Protein AF-A0A944H2A8-F1 (afdb_monomer_lite)

Radius of gyration: 13.63 Å; chains: 1; bounding box: 27×35×30 Å

Foldseek 3Di:
DWDKDWDWADDPDQKIKIWIDTPDPVDIDIDIDGVVVVVVVVVVVVVVVPD

pLDDT: mean 77.19, std 12.88, range [47.97, 90.62]

Secondary structure (DSSP, 8-state):
-PPPEEEEEEETTTEEEEEEESS-TTS-EEEEEEHHHHHHHHHHHHHTT--

Sequence (51 aa):
MQILHLDLKAVAGNYVELRYFTDNYNQYERRTLPLSEITDLSKSAQRNQTM

Structure (mmCIF, N/CA/C/O backbone):
data_AF-A0A944H2A8-F1
#
_entry.id   AF-A0A944H2A8-F1
#
loop_
_atom_site.group_PDB
_atom_site.id
_atom_site.type_symbol
_atom_site.label_atom_id
_atom_site.label_alt_id
_atom_site.label_comp_id
_atom_site.label_asym_id
_atom_site.label_entity_id
_atom_site.label_seq_id
_atom_site.pdbx_PDB_ins_code
_atom_site.Cartn_x
_atom_site.Cartn_y
_atom_site.Cartn_z
_atom_site.occupancy
_atom_site.B_iso_or_equiv
_atom_site.auth_seq_id
_atom_site.auth_comp_id
_atom_site.auth_asym_id
_atom_site.auth_atom_id
_atom_site.pdbx_PDB_model_num
ATOM 1 N N . MET A 1 1 ? -14.512 -1.038 18.726 1.00 67.69 1 MET A N 1
ATOM 2 C CA . MET A 1 1 ? -13.576 -0.147 18.009 1.00 67.69 1 MET A CA 1
ATOM 3 C C . MET A 1 1 ? -13.011 -0.946 16.855 1.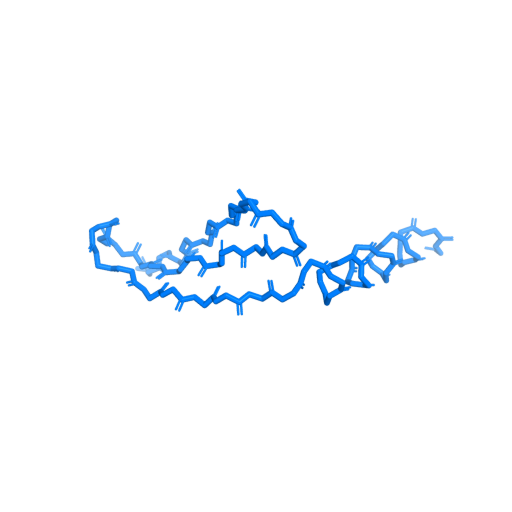00 67.69 1 MET A C 1
ATOM 5 O O . MET A 1 1 ? -12.536 -2.040 17.115 1.00 67.69 1 MET A O 1
ATOM 9 N N . GLN A 1 2 ? -13.142 -0.459 15.624 1.00 73.31 2 GLN A N 1
ATOM 10 C CA . GLN A 1 2 ? -12.692 -1.169 14.428 1.00 73.31 2 GLN A CA 1
ATOM 11 C C . GLN A 1 2 ? -11.301 -0.656 14.046 1.00 73.31 2 GLN A C 1
ATOM 13 O O . GLN A 1 2 ? -11.110 0.556 13.941 1.00 73.31 2 GLN A O 1
ATOM 18 N N . ILE A 1 3 ? -10.324 -1.554 13.922 1.00 81.88 3 ILE A N 1
ATOM 19 C CA . ILE A 1 3 ? -8.945 -1.193 13.573 1.00 81.88 3 ILE A CA 1
ATOM 20 C C . ILE A 1 3 ? -8.821 -1.288 12.057 1.00 81.88 3 ILE A C 1
ATOM 22 O O . ILE A 1 3 ? -9.138 -2.319 11.479 1.00 81.88 3 ILE A O 1
ATOM 26 N N . LEU A 1 4 ? -8.386 -0.208 11.407 1.00 85.38 4 LEU A N 1
ATOM 27 C CA . LEU A 1 4 ? -8.064 -0.231 9.983 1.00 85.38 4 LEU A CA 1
ATOM 28 C C . LEU A 1 4 ? -6.610 -0.668 9.816 1.00 85.38 4 LEU A C 1
ATOM 30 O O . LEU A 1 4 ? -5.690 0.032 10.241 1.00 85.38 4 LEU A O 1
ATOM 34 N N . HIS A 1 5 ? -6.409 -1.809 9.175 1.00 87.06 5 HIS A N 1
ATOM 35 C CA . HIS A 1 5 ? -5.096 -2.310 8.812 1.00 87.06 5 HIS A CA 1
ATOM 36 C C . HIS A 1 5 ? -4.750 -1.867 7.394 1.00 87.06 5 HIS A C 1
ATOM 38 O O . HIS A 1 5 ? -5.542 -2.031 6.468 1.00 87.06 5 HIS A O 1
ATOM 44 N N . LEU A 1 6 ? -3.551 -1.309 7.241 1.00 87.94 6 LEU A N 1
ATOM 45 C CA . LEU A 1 6 ? -2.982 -0.871 5.971 1.00 87.94 6 LEU A CA 1
ATOM 46 C C . LEU A 1 6 ? -1.720 -1.696 5.719 1.00 87.94 6 LEU A C 1
ATOM 48 O O . LEU A 1 6 ? -0.782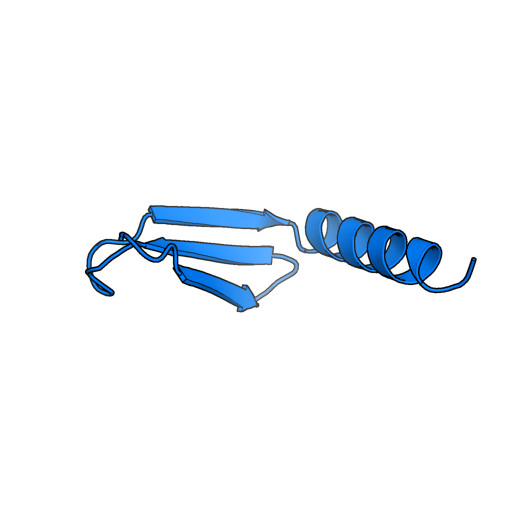 -1.643 6.514 1.00 87.94 6 LEU A O 1
ATOM 52 N N . ASP A 1 7 ? -1.704 -2.453 4.628 1.00 86.44 7 ASP A N 1
ATOM 53 C CA . ASP A 1 7 ? -0.545 -3.221 4.172 1.00 86.44 7 ASP A CA 1
ATOM 54 C C . ASP A 1 7 ? -0.073 -2.671 2.823 1.00 86.44 7 ASP A C 1
ATOM 56 O O . ASP A 1 7 ? -0.862 -2.473 1.897 1.00 86.44 7 ASP A O 1
ATOM 60 N N . LEU A 1 8 ? 1.223 -2.388 2.732 1.00 86.44 8 LEU A N 1
ATOM 61 C CA . LEU A 1 8 ? 1.875 -1.827 1.556 1.00 86.44 8 LEU A CA 1
ATOM 62 C C . LEU A 1 8 ? 2.924 -2.815 1.078 1.00 86.44 8 LEU A C 1
ATOM 64 O O . LEU A 1 8 ? 3.959 -3.008 1.717 1.00 86.44 8 LEU A O 1
ATOM 68 N N . LYS A 1 9 ? 2.673 -3.404 -0.088 1.00 86.44 9 LYS A N 1
ATOM 69 C CA . LYS A 1 9 ? 3.571 -4.384 -0.682 1.00 86.44 9 LYS A CA 1
ATOM 70 C C . LYS A 1 9 ? 4.136 -3.867 -1.995 1.00 86.44 9 LYS A C 1
ATOM 72 O O . LYS A 1 9 ? 3.393 -3.581 -2.932 1.00 86.44 9 LYS A O 1
ATOM 77 N N . ALA A 1 10 ? 5.462 -3.803 -2.084 1.00 83.69 10 ALA A N 1
ATOM 78 C CA . ALA A 1 10 ? 6.129 -3.615 -3.364 1.00 83.69 10 ALA A CA 1
ATOM 79 C C . ALA A 1 10 ? 5.855 -4.834 -4.256 1.00 83.69 10 ALA A C 1
ATOM 81 O O . ALA A 1 10 ? 6.126 -5.976 -3.874 1.00 83.69 10 ALA A O 1
ATOM 82 N N . VAL A 1 11 ? 5.284 -4.589 -5.431 1.00 83.31 11 VAL A N 1
ATOM 83 C CA . VAL A 1 11 ? 5.078 -5.600 -6.472 1.00 83.31 11 VAL A CA 1
ATOM 84 C C . VAL A 1 11 ? 6.081 -5.353 -7.596 1.00 83.31 11 VAL A C 1
ATOM 86 O O . VAL A 1 11 ? 6.669 -4.279 -7.685 1.00 83.31 11 VAL A O 1
ATOM 89 N N . ALA A 1 12 ? 6.342 -6.365 -8.425 1.00 78.94 12 ALA A N 1
ATOM 90 C CA . ALA A 1 12 ? 7.338 -6.254 -9.489 1.00 78.94 12 ALA A CA 1
ATOM 91 C C . ALA A 1 12 ? 7.066 -5.035 -10.401 1.00 78.94 12 ALA A C 1
ATOM 93 O O . ALA A 1 12 ? 5.936 -4.820 -10.839 1.00 78.94 12 ALA A O 1
ATOM 94 N N . GLY A 1 13 ? 8.114 -4.257 -10.696 1.00 78.88 13 GLY A N 1
ATOM 95 C CA . GLY A 1 13 ? 8.039 -3.006 -11.461 1.00 78.88 13 GLY A CA 1
ATOM 96 C C . GLY A 1 13 ? 8.057 -1.749 -10.581 1.00 78.88 13 GLY A C 1
ATOM 97 O O . GLY A 1 13 ? 8.526 -1.776 -9.449 1.00 78.88 13 GLY A O 1
ATOM 98 N N . ASN A 1 14 ? 7.542 -0.637 -11.117 1.00 84.75 14 ASN A N 1
ATOM 99 C CA . ASN A 1 14 ? 7.417 0.649 -10.414 1.00 84.75 14 ASN A CA 1
ATOM 100 C C . ASN A 1 14 ? 6.023 0.813 -9.794 1.00 84.75 14 ASN A C 1
ATOM 102 O O . ASN A 1 14 ? 5.428 1.886 -9.881 1.00 84.75 14 ASN A O 1
ATOM 106 N N . TYR A 1 15 ? 5.480 -0.254 -9.211 1.00 85.06 15 TYR A N 1
ATOM 107 C CA . TYR A 1 15 ? 4.138 -0.262 -8.639 1.00 85.06 15 TYR A CA 1
ATOM 108 C C . TYR A 1 15 ? 4.141 -0.867 -7.241 1.00 85.06 15 TYR A C 1
ATOM 110 O O . TYR A 1 15 ? 4.968 -1.704 -6.883 1.00 85.06 15 TYR A O 1
ATOM 118 N N . VAL A 1 16 ? 3.173 -0.435 -6.450 1.00 87.44 16 VAL A N 1
ATOM 119 C CA . VAL A 1 16 ? 2.934 -0.897 -5.088 1.00 87.44 16 VAL A CA 1
ATOM 120 C C . VAL A 1 16 ? 1.464 -1.244 -4.943 1.00 87.44 16 VAL A C 1
ATOM 122 O O . VAL A 1 16 ? 0.592 -0.604 -5.533 1.00 87.44 16 VAL A O 1
ATOM 125 N N . GLU A 1 17 ? 1.188 -2.286 -4.177 1.00 90.62 17 GLU A N 1
ATOM 126 C CA . GLU A 1 17 ? -0.165 -2.705 -3.857 1.00 90.62 17 GLU A CA 1
ATOM 127 C C . GLU A 1 17 ? -0.481 -2.272 -2.426 1.00 90.62 17 GLU A C 1
ATOM 129 O O . GLU A 1 17 ? 0.166 -2.718 -1.477 1.00 90.62 17 GLU A O 1
ATOM 134 N N . LEU A 1 18 ? -1.462 -1.382 -2.289 1.00 89.19 18 LEU A N 1
ATOM 135 C CA . LEU A 1 18 ? -2.051 -1.000 -1.014 1.00 89.19 18 LEU A CA 1
ATOM 136 C C . LEU A 1 18 ? -3.250 -1.907 -0.752 1.00 89.19 18 LEU A C 1
ATOM 138 O O . LEU A 1 18 ? -4.190 -1.944 -1.550 1.00 89.19 18 LEU A O 1
ATOM 142 N N . ARG A 1 19 ? -3.228 -2.609 0.374 1.00 90.19 19 ARG A N 1
ATOM 143 C CA . ARG A 1 19 ? -4.336 -3.427 0.858 1.00 90.19 19 ARG A CA 1
ATOM 144 C C . ARG A 1 19 ? -4.865 -2.819 2.138 1.00 90.19 19 ARG A C 1
ATOM 146 O O . ARG A 1 19 ? -4.083 -2.488 3.028 1.00 90.19 19 ARG A O 1
ATOM 153 N N . TYR A 1 20 ? -6.179 -2.690 2.233 1.00 88.88 20 TYR A N 1
ATOM 154 C CA . TYR A 1 20 ? -6.823 -2.243 3.459 1.00 88.88 20 TYR A CA 1
ATOM 155 C C . TYR A 1 20 ? -7.967 -3.163 3.843 1.00 88.88 20 TYR A C 1
ATOM 157 O O . TYR A 1 20 ? -8.727 -3.640 2.998 1.00 88.88 20 TYR A O 1
ATOM 165 N N . PHE A 1 21 ? -8.047 -3.435 5.138 1.00 89.81 21 PHE A N 1
ATOM 166 C CA . PHE A 1 21 ? -9.047 -4.301 5.740 1.00 89.81 21 PHE A CA 1
ATOM 167 C C . PHE A 1 21 ? -9.237 -3.911 7.198 1.00 89.81 21 PHE A C 1
ATOM 169 O O . PHE A 1 21 ? -8.393 -3.247 7.798 1.00 89.81 21 PHE A O 1
ATOM 176 N N . THR A 1 22 ? -10.365 -4.314 7.761 1.00 87.69 22 THR A N 1
ATOM 177 C CA . THR A 1 22 ? -10.668 -4.061 9.163 1.00 87.69 22 THR A CA 1
ATOM 178 C C . THR A 1 22 ? -10.387 -5.304 9.993 1.00 87.69 22 THR A C 1
ATOM 180 O O . THR A 1 22 ? -9.274 -5.505 10.454 1.00 87.69 22 THR A O 1
ATOM 183 N N . ASP A 1 23 ? -11.356 -6.205 10.106 1.00 82.69 23 ASP A N 1
ATOM 184 C CA . ASP A 1 23 ? -11.282 -7.321 11.053 1.00 82.69 23 ASP A CA 1
ATOM 185 C C . ASP A 1 23 ? -10.991 -8.667 10.364 1.00 82.69 23 ASP A C 1
ATOM 187 O O . ASP A 1 23 ? -10.686 -9.663 11.019 1.00 82.69 23 ASP A O 1
ATOM 191 N N . ASN A 1 24 ? -11.066 -8.710 9.029 1.00 81.31 24 ASN A N 1
ATOM 192 C CA . ASN A 1 24 ? -10.890 -9.925 8.240 1.00 81.31 24 ASN A CA 1
ATOM 193 C C . ASN A 1 24 ? -9.781 -9.767 7.193 1.00 81.31 24 ASN A C 1
ATOM 195 O O . ASN A 1 24 ? -9.980 -9.177 6.136 1.00 81.31 24 ASN A O 1
ATOM 199 N N . TYR A 1 25 ? -8.637 -10.396 7.453 1.00 77.44 25 TYR A N 1
ATOM 200 C CA . TYR A 1 25 ? -7.469 -10.411 6.564 1.00 77.44 25 TYR A CA 1
ATOM 201 C C . TYR A 1 25 ? -7.742 -11.018 5.176 1.00 77.44 25 TYR A C 1
ATOM 203 O O . TYR A 1 25 ? -7.007 -10.739 4.231 1.00 77.44 25 TYR A O 1
ATOM 211 N N . A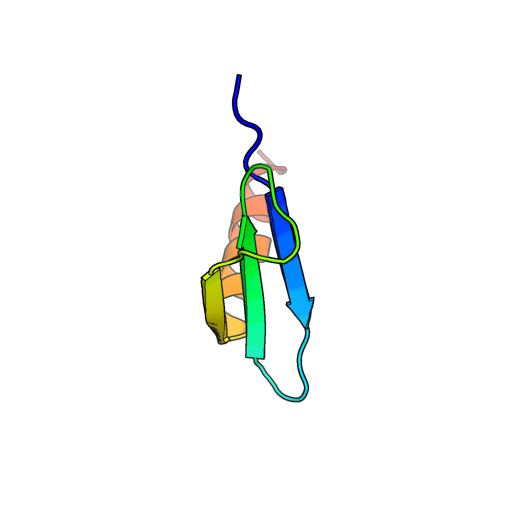SN A 1 26 ? -8.788 -11.838 5.031 1.00 83.69 26 ASN A N 1
ATOM 212 C CA . ASN A 1 26 ? -9.175 -12.430 3.748 1.00 83.69 26 ASN A CA 1
ATOM 213 C C . ASN A 1 26 ? -10.137 -11.537 2.948 1.00 83.69 26 ASN A C 1
ATOM 215 O O . ASN A 1 26 ? -10.322 -11.762 1.753 1.00 83.69 26 ASN A O 1
ATOM 219 N N . GLN A 1 27 ? -10.751 -10.538 3.589 1.00 85.31 27 GLN A N 1
ATOM 220 C CA . GLN A 1 27 ? -11.641 -9.564 2.960 1.00 85.31 27 GLN A CA 1
ATOM 221 C C . GLN A 1 27 ? -10.972 -8.197 2.987 1.00 85.31 27 GLN A C 1
ATOM 223 O O . GLN A 1 27 ? -11.188 -7.384 3.883 1.00 85.31 27 GLN A O 1
ATOM 228 N N . TYR A 1 28 ? -10.138 -7.974 1.980 1.00 87.38 28 TYR A N 1
ATOM 229 C CA . TYR A 1 28 ? -9.447 -6.715 1.775 1.00 87.38 28 TYR A CA 1
ATOM 230 C C . TYR A 1 28 ? -9.811 -6.127 0.422 1.00 87.38 28 TYR A C 1
ATOM 232 O O . TYR A 1 28 ? -10.030 -6.839 -0.564 1.00 87.38 28 TYR A O 1
ATOM 240 N N . GLU A 1 29 ? -9.806 -4.807 0.370 1.00 87.50 29 GLU A N 1
ATOM 241 C CA . GLU A 1 29 ? -9.766 -4.084 -0.888 1.00 87.50 29 GLU A CA 1
ATOM 242 C C . GLU A 1 29 ? -8.308 -3.824 -1.258 1.00 87.50 29 GLU A C 1
ATOM 244 O O . GLU A 1 29 ? -7.445 -3.634 -0.394 1.00 87.50 29 GLU A O 1
ATOM 249 N N . ARG A 1 30 ? -8.018 -3.866 -2.561 1.00 89.94 30 ARG A N 1
ATOM 250 C CA . ARG A 1 30 ? -6.673 -3.642 -3.090 1.00 89.94 30 ARG A CA 1
ATOM 251 C C . ARG A 1 30 ? -6.677 -2.483 -4.067 1.00 89.94 30 ARG A C 1
ATOM 253 O O . ARG A 1 30 ? -7.554 -2.390 -4.925 1.00 89.94 30 ARG A O 1
ATOM 260 N N . ARG A 1 31 ? -5.648 -1.649 -3.982 1.00 89.50 31 ARG A N 1
ATOM 261 C CA . ARG A 1 31 ? -5.385 -0.576 -4.934 1.00 89.50 31 ARG A CA 1
ATOM 262 C C . ARG A 1 31 ? -3.941 -0.654 -5.398 1.00 89.50 31 ARG A C 1
ATOM 264 O O . ARG A 1 31 ? -3.025 -0.700 -4.582 1.00 89.50 31 ARG A O 1
ATOM 271 N N . THR A 1 32 ? -3.741 -0.644 -6.709 1.00 87.62 32 THR A N 1
ATOM 272 C CA . THR A 1 32 ? -2.408 -0.514 -7.299 1.00 8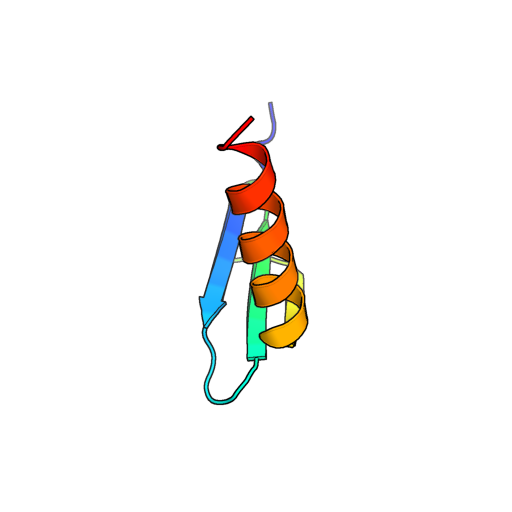7.62 32 THR A CA 1
ATOM 273 C C . THR A 1 32 ? -2.086 0.964 -7.445 1.00 87.62 32 THR A C 1
ATOM 275 O O . THR A 1 32 ? -2.874 1.721 -8.012 1.00 87.62 32 THR A O 1
ATOM 278 N N . LEU A 1 33 ? -0.939 1.370 -6.916 1.00 85.50 33 LEU A N 1
ATOM 279 C CA . LEU A 1 33 ? -0.431 2.732 -6.999 1.00 85.50 33 LEU A CA 1
ATOM 280 C C . LEU A 1 33 ? 0.921 2.718 -7.723 1.00 85.50 33 LEU A C 1
ATOM 282 O O . LEU A 1 33 ? 1.697 1.772 -7.553 1.00 85.50 33 LEU A O 1
ATOM 286 N N . PRO A 1 34 ? 1.240 3.740 -8.527 1.00 86.25 34 PRO A N 1
ATOM 287 C CA . PRO A 1 34 ? 2.595 3.943 -9.015 1.00 86.25 34 PRO A CA 1
ATOM 288 C C . PRO A 1 34 ? 3.535 4.234 -7.839 1.00 86.25 34 PRO A C 1
ATOM 290 O O . PRO A 1 34 ? 3.229 5.041 -6.963 1.00 86.25 34 PRO A O 1
ATOM 293 N N . LEU A 1 35 ? 4.718 3.623 -7.835 1.00 81.12 35 LEU A N 1
ATOM 294 C CA . LEU A 1 35 ? 5.748 3.849 -6.817 1.00 81.12 35 LEU A CA 1
ATOM 295 C C . LEU A 1 35 ? 6.168 5.329 -6.750 1.00 81.12 35 LEU A C 1
ATOM 297 O O . LEU A 1 35 ? 6.529 5.819 -5.680 1.00 81.12 35 LEU A O 1
ATOM 301 N N . SER A 1 36 ? 6.081 6.055 -7.869 1.00 80.94 36 SER A N 1
ATOM 302 C CA . SER A 1 36 ? 6.336 7.498 -7.929 1.00 80.94 36 SER A CA 1
ATOM 303 C C . SER A 1 36 ? 5.415 8.297 -7.004 1.00 80.94 36 SER A C 1
ATOM 305 O O . SER A 1 36 ? 5.898 9.179 -6.303 1.00 80.94 36 SER A O 1
ATOM 307 N N . GLU A 1 37 ? 4.129 7.938 -6.917 1.00 73.88 37 GLU A N 1
ATOM 308 C CA . GLU A 1 37 ? 3.164 8.642 -6.058 1.00 73.88 37 GLU A CA 1
ATOM 309 C C . GLU A 1 37 ? 3.460 8.442 -4.565 1.00 73.88 37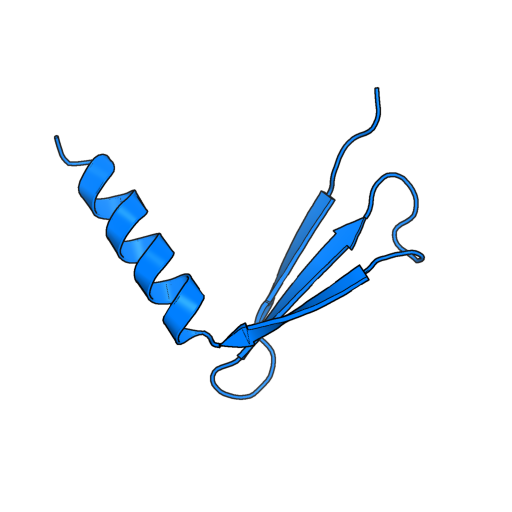 GLU A C 1
ATOM 311 O O . GLU A 1 37 ? 3.267 9.353 -3.762 1.00 73.88 37 GLU A O 1
ATOM 316 N N . ILE A 1 38 ? 3.992 7.276 -4.179 1.00 71.25 38 ILE A N 1
ATOM 317 C CA . ILE A 1 38 ? 4.404 7.024 -2.788 1.00 71.25 38 ILE A CA 1
ATOM 318 C C . ILE A 1 38 ? 5.747 7.689 -2.471 1.00 71.25 38 ILE A C 1
ATOM 320 O O . ILE A 1 38 ? 5.930 8.236 -1.384 1.00 71.25 38 ILE A O 1
ATOM 324 N N . THR A 1 39 ? 6.684 7.679 -3.420 1.00 68.69 39 THR A N 1
ATOM 325 C CA . THR A 1 39 ? 8.020 8.268 -3.233 1.00 68.69 39 THR A CA 1
ATOM 326 C C . THR A 1 39 ? 7.941 9.777 -2.997 1.00 68.69 39 THR A C 1
ATOM 328 O O . THR A 1 39 ? 8.684 10.323 -2.176 1.00 68.69 39 THR A O 1
ATOM 331 N N . ASP A 1 40 ? 7.013 10.455 -3.673 1.00 64.06 40 ASP A N 1
ATOM 332 C CA . ASP A 1 40 ? 6.762 11.879 -3.456 1.00 64.06 40 ASP A CA 1
ATOM 333 C C . ASP A 1 40 ? 6.180 12.148 -2.059 1.00 64.06 40 ASP A C 1
ATOM 335 O O . ASP A 1 40 ? 6.574 13.115 -1.394 1.00 64.06 40 ASP A O 1
ATOM 339 N N . LEU A 1 41 ? 5.347 11.235 -1.545 1.00 62.16 41 LEU A N 1
ATOM 340 C CA . LEU A 1 41 ? 4.838 11.296 -0.175 1.00 62.16 41 LEU A CA 1
ATOM 341 C C . LEU A 1 41 ? 5.966 11.153 0.861 1.00 62.16 41 LEU A C 1
ATOM 343 O O . LEU A 1 41 ? 6.034 11.952 1.795 1.00 62.16 41 LEU A O 1
ATOM 347 N N . SER A 1 42 ? 6.898 10.209 0.679 1.00 59.91 42 SER A N 1
ATOM 348 C CA . SER A 1 42 ? 8.047 10.035 1.585 1.00 59.91 42 SER A CA 1
ATOM 349 C C . SER A 1 42 ? 8.940 11.278 1.640 1.00 59.91 42 SER A C 1
ATOM 351 O O . SER A 1 42 ? 9.354 11.695 2.722 1.00 59.91 42 SER A O 1
ATOM 353 N N . LYS A 1 43 ? 9.184 11.929 0.495 1.00 60.03 43 LYS A N 1
ATOM 354 C CA . LYS A 1 43 ? 9.960 13.181 0.446 1.00 60.03 43 LYS A CA 1
ATOM 355 C C . LYS A 1 43 ? 9.268 14.326 1.189 1.00 60.03 43 LYS A C 1
ATOM 357 O O . LYS A 1 43 ? 9.944 15.108 1.857 1.00 60.03 43 LYS A O 1
ATOM 362 N N . SER A 1 44 ? 7.940 14.426 1.094 1.00 57.88 44 SER A N 1
ATOM 363 C CA . SER A 1 44 ? 7.170 15.438 1.833 1.00 57.88 44 SER A CA 1
ATOM 364 C C . SER A 1 44 ? 7.169 15.188 3.346 1.00 57.88 44 SER A C 1
ATOM 366 O O . SER A 1 44 ? 7.401 16.116 4.120 1.00 57.88 44 SER A O 1
ATOM 368 N N . ALA A 1 45 ? 7.014 13.930 3.772 1.00 57.56 45 ALA A N 1
ATOM 369 C CA . ALA A 1 45 ? 7.039 13.549 5.182 1.00 57.56 45 ALA A CA 1
ATOM 370 C C . ALA A 1 45 ? 8.409 13.820 5.825 1.00 57.56 45 ALA A C 1
ATOM 372 O O . ALA A 1 45 ? 8.478 14.303 6.952 1.00 57.56 45 ALA A O 1
ATOM 373 N N . GLN A 1 46 ? 9.497 13.586 5.088 1.00 56.81 46 GLN A N 1
ATOM 374 C CA . GLN A 1 46 ? 10.853 13.825 5.578 1.00 56.81 46 GLN A CA 1
ATOM 375 C C . GLN A 1 46 ? 11.210 15.318 5.649 1.00 56.81 46 GLN A C 1
ATOM 377 O O . GLN A 1 46 ? 11.891 15.743 6.581 1.00 56.81 46 GLN A O 1
ATOM 382 N N . ARG A 1 47 ? 10.690 16.144 4.729 1.00 54.69 47 ARG A N 1
ATOM 383 C CA . ARG A 1 47 ? 10.834 17.610 4.807 1.00 54.69 47 ARG A CA 1
ATOM 384 C C . ARG A 1 47 ? 10.175 18.207 6.051 1.00 54.69 47 ARG A C 1
ATOM 386 O O . ARG A 1 47 ? 10.737 19.125 6.636 1.00 54.69 47 ARG A O 1
ATOM 393 N N . ASN A 1 48 ? 9.043 17.662 6.489 1.00 52.56 48 ASN A N 1
ATOM 394 C CA . ASN A 1 48 ? 8.339 18.150 7.680 1.00 52.56 48 ASN A CA 1
ATOM 395 C C . ASN A 1 48 ? 8.967 17.698 9.011 1.00 52.56 48 ASN A C 1
ATOM 397 O O . ASN A 1 48 ? 8.541 18.166 10.059 1.00 52.56 48 ASN A O 1
ATOM 401 N N . GLN A 1 49 ? 9.972 16.816 8.995 1.00 51.19 49 GLN A N 1
ATOM 402 C CA . GLN A 1 49 ? 10.732 16.429 10.193 1.00 51.19 49 GLN A CA 1
ATOM 403 C C . GLN A 1 49 ? 11.994 17.278 10.415 1.00 51.19 49 GLN A C 1
ATOM 405 O O . GLN A 1 49 ? 12.706 17.053 11.389 1.00 51.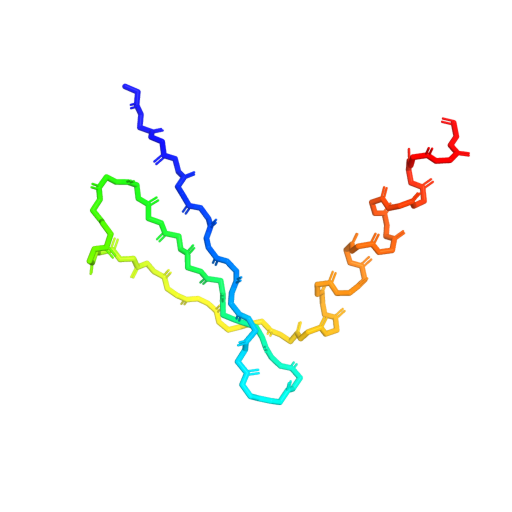19 49 GLN A O 1
ATOM 410 N N . THR A 1 50 ? 12.299 18.226 9.518 1.00 51.00 50 THR A N 1
ATOM 411 C CA . THR A 1 50 ? 13.518 19.059 9.593 1.00 51.00 50 THR A CA 1
ATOM 412 C C . THR A 1 50 ? 13.233 20.545 9.870 1.00 51.00 50 THR A C 1
ATOM 414 O O . THR A 1 50 ? 14.097 21.380 9.608 1.00 51.00 50 THR A O 1
ATOM 417 N N . MET A 1 51 ? 12.040 20.889 10.371 1.00 47.97 51 MET A N 1
ATOM 418 C CA . MET A 1 51 ? 11.706 22.239 10.854 1.00 47.97 51 MET A CA 1
ATOM 419 C C . MET A 1 51 ? 11.421 22.234 12.349 1.00 47.97 51 MET A C 1
ATOM 421 O O . MET A 1 51 ? 10.701 21.314 12.796 1.00 47.97 51 MET A O 1
#